Protein AF-A0A261WNM2-F1 (afdb_monomer_lite)

InterPro domains:
  IPR039552 Transposase IS66, C-terminal [PF13817] (32-70)

Organism: NCBI:txid46257

Structure (mmCIF, N/CA/C/O backbone):
data_AF-A0A261WNM2-F1
#
_entry.id   AF-A0A261WNM2-F1
#
loop_
_atom_site.group_PDB
_atom_site.id
_atom_site.type_symbol
_atom_site.label_atom_id
_atom_site.label_alt_id
_atom_site.label_comp_id
_atom_site.label_asym_id
_atom_site.label_entity_id
_atom_site.label_seq_id
_atom_site.pdbx_PDB_ins_code
_atom_site.Cartn_x
_atom_site.Cartn_y
_atom_site.Cartn_z
_atom_site.occupancy
_atom_site.B_iso_or_equiv
_atom_site.auth_seq_id
_atom_site.auth_comp_id
_atom_site.auth_asym_id
_atom_site.auth_atom_id
_atom_site.pdbx_PDB_model_num
ATOM 1 N N . PRO A 1 1 ? 19.906 -14.633 44.572 1.00 38.81 1 PRO A N 1
ATOM 2 C CA . PRO A 1 1 ? 18.594 -14.128 44.084 1.00 38.81 1 PRO A CA 1
ATOM 3 C C . PRO A 1 1 ? 18.648 -13.906 42.555 1.00 38.81 1 PRO A C 1
ATOM 5 O O . PRO A 1 1 ? 19.222 -12.923 42.116 1.00 38.81 1 PRO A O 1
ATOM 8 N N . LYS A 1 2 ? 18.441 -14.933 41.715 1.00 43.44 2 LYS A N 1
ATOM 9 C CA . LYS A 1 2 ? 17.149 -15.451 41.199 1.00 43.44 2 LYS A CA 1
ATOM 10 C C . LYS A 1 2 ? 16.329 -14.383 40.445 1.00 43.44 2 LYS A C 1
ATOM 12 O O . LYS A 1 2 ? 15.655 -13.614 41.106 1.00 43.44 2 LYS A O 1
ATOM 17 N N . GLU A 1 3 ? 16.423 -14.391 39.108 1.00 40.81 3 GLU A N 1
ATOM 18 C CA . GLU A 1 3 ? 15.344 -14.224 38.097 1.00 40.81 3 GLU A CA 1
ATOM 19 C C . GLU A 1 3 ? 16.025 -14.356 36.702 1.00 40.81 3 GLU A C 1
ATOM 21 O O . GLU A 1 3 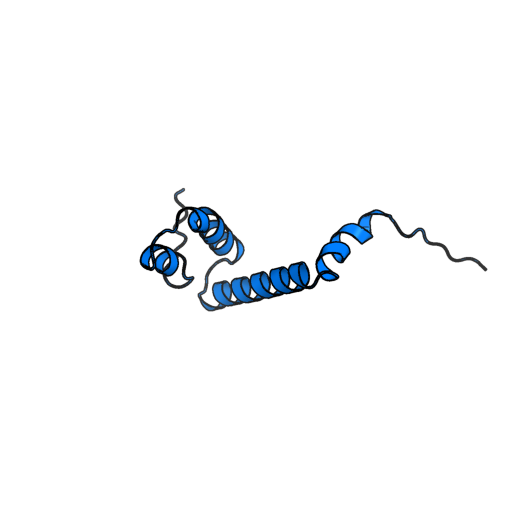? 16.825 -13.512 36.318 1.00 40.81 3 GLU A O 1
ATOM 26 N N . GLN A 1 4 ? 16.068 -15.525 36.047 1.00 46.94 4 GLN A N 1
ATOM 27 C CA . GLN A 1 4 ? 15.116 -15.946 34.996 1.00 46.94 4 GLN A CA 1
ATOM 28 C C . GLN A 1 4 ? 14.734 -14.776 34.067 1.00 46.94 4 GLN A C 1
ATOM 30 O O . GLN A 1 4 ? 14.134 -13.806 34.492 1.00 46.94 4 GLN A O 1
ATOM 35 N N . SER A 1 5 ? 15.049 -14.790 32.775 1.00 43.38 5 SER A N 1
ATOM 36 C CA . SER A 1 5 ? 14.284 -15.589 31.820 1.00 43.38 5 SER A CA 1
ATOM 37 C C . SER A 1 5 ? 14.942 -15.524 30.437 1.00 43.38 5 SER A C 1
ATOM 39 O O . SER A 1 5 ? 15.434 -14.476 30.012 1.00 43.38 5 SER A O 1
ATOM 41 N N . GLY A 1 6 ? 14.979 -16.668 29.753 1.00 49.50 6 GLY A N 1
ATOM 42 C CA . GLY A 1 6 ? 15.587 -16.838 28.440 1.00 49.50 6 GLY A CA 1
ATOM 43 C C . GLY A 1 6 ? 15.010 -15.877 27.405 1.00 49.50 6 GLY A C 1
ATOM 44 O O . GLY A 1 6 ? 13.813 -15.869 27.131 1.00 49.50 6 GLY A O 1
ATOM 45 N N . ARG A 1 7 ? 15.885 -15.084 26.783 1.00 47.28 7 ARG A N 1
ATOM 46 C CA . ARG A 1 7 ? 15.524 -14.280 25.616 1.00 47.28 7 ARG A CA 1
ATOM 47 C C . ARG A 1 7 ? 15.458 -15.218 24.407 1.00 47.28 7 ARG A C 1
ATOM 49 O O . ARG A 1 7 ? 16.490 -15.579 23.841 1.00 47.28 7 ARG A O 1
ATOM 56 N N . SER A 1 8 ? 14.241 -15.644 24.076 1.00 53.06 8 SER A N 1
ATOM 57 C CA . SER A 1 8 ? 13.917 -16.479 22.916 1.00 53.06 8 SER A CA 1
ATOM 58 C C . SER A 1 8 ? 14.537 -15.896 21.632 1.00 53.06 8 SER A C 1
ATOM 60 O O . SER A 1 8 ? 14.431 -14.689 21.396 1.00 53.06 8 SER A O 1
ATOM 62 N N . PRO A 1 9 ? 15.199 -16.698 20.775 1.00 50.75 9 PRO A N 1
ATOM 63 C CA . PRO A 1 9 ? 15.760 -16.219 19.508 1.00 50.75 9 PRO A CA 1
ATOM 64 C C . PRO A 1 9 ? 14.702 -15.747 18.493 1.00 50.75 9 PRO A C 1
ATOM 66 O O . PRO A 1 9 ? 15.064 -15.159 17.474 1.00 50.75 9 PRO A O 1
ATOM 69 N N . SER A 1 10 ? 13.416 -15.992 18.754 1.00 52.59 10 SER A N 1
ATOM 70 C CA . SER A 1 10 ? 12.331 -15.779 17.790 1.00 52.59 10 SER A CA 1
ATOM 71 C C . SER A 1 10 ? 11.787 -14.346 17.757 1.00 52.59 10 SER A C 1
ATOM 73 O O . SER A 1 10 ? 11.298 -13.917 16.716 1.00 52.59 10 SER A O 1
ATOM 75 N N . ASP A 1 11 ? 11.964 -13.557 18.821 1.00 50.09 11 ASP A N 1
ATOM 76 C CA . ASP A 1 11 ? 11.482 -12.165 18.893 1.00 50.09 11 ASP A CA 1
ATOM 77 C C . ASP A 1 11 ? 12.400 -11.151 18.186 1.00 50.09 11 ASP A C 1
ATOM 79 O O .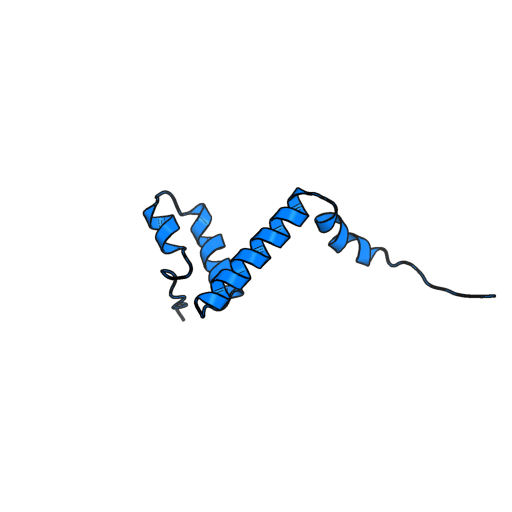 ASP A 1 11 ? 12.057 -9.980 18.024 1.00 50.09 11 ASP A O 1
ATOM 83 N N . ARG A 1 12 ? 13.574 -11.585 17.703 1.00 52.38 12 ARG A N 1
ATOM 84 C CA . ARG A 1 12 ? 14.524 -10.703 16.998 1.00 52.38 12 ARG A CA 1
ATOM 85 C C . ARG A 1 12 ? 14.212 -10.507 15.517 1.00 52.38 12 ARG A C 1
ATOM 87 O O . ARG A 1 12 ? 14.778 -9.610 14.904 1.00 52.38 12 ARG A O 1
ATOM 94 N N . LYS A 1 13 ? 13.349 -11.334 14.918 1.00 47.12 13 LYS A N 1
ATOM 95 C CA . LYS A 1 13 ? 13.093 -11.285 13.467 1.00 47.12 13 LYS A CA 1
ATOM 96 C C . LYS A 1 13 ? 12.100 -10.202 13.047 1.00 47.12 13 LYS A C 1
ATOM 98 O O . LYS A 1 13 ? 12.233 -9.690 11.944 1.00 47.12 13 LYS A O 1
ATOM 103 N N . ALA A 1 14 ? 11.165 -9.810 13.913 1.00 50.09 14 ALA A N 1
ATOM 104 C CA . ALA A 1 14 ? 10.233 -8.721 13.609 1.00 50.09 14 ALA A CA 1
ATOM 105 C C . ALA A 1 14 ? 10.907 -7.337 13.706 1.00 50.09 14 ALA A C 1
ATOM 107 O O . ALA A 1 14 ? 10.645 -6.459 12.890 1.00 50.09 14 ALA A O 1
ATOM 108 N N . TRP A 1 15 ? 11.839 -7.164 14.650 1.00 49.16 15 TRP A N 1
ATOM 109 C CA . TRP A 1 15 ? 12.554 -5.898 14.867 1.00 49.16 15 TRP A CA 1
ATOM 110 C C . TRP A 1 15 ? 13.648 -5.606 13.836 1.00 49.16 15 TRP A C 1
ATOM 112 O O . TRP A 1 15 ? 13.967 -4.444 13.604 1.00 49.16 15 TRP A O 1
ATOM 122 N N . LEU A 1 16 ? 14.194 -6.631 13.177 1.00 50.81 16 LEU A N 1
ATOM 123 C CA . LEU A 1 16 ? 15.216 -6.454 12.137 1.00 50.81 16 LEU A CA 1
ATOM 124 C C . LEU A 1 16 ? 14.711 -5.648 10.926 1.00 50.81 16 LEU A C 1
ATOM 126 O O . LEU A 1 16 ? 15.515 -5.034 10.231 1.00 50.81 16 LEU A O 1
ATOM 130 N N . PHE A 1 17 ? 13.395 -5.597 10.694 1.00 49.09 17 PHE A N 1
ATOM 131 C CA . PHE A 1 17 ? 12.807 -4.736 9.664 1.00 49.09 17 PHE A CA 1
ATOM 132 C C . PHE A 1 17 ? 12.548 -3.307 10.159 1.00 49.09 17 PHE A C 1
ATOM 134 O O . PHE A 1 17 ? 12.669 -2.374 9.371 1.00 49.09 17 PHE A O 1
ATOM 141 N N . SER A 1 18 ? 12.275 -3.112 11.451 1.00 48.16 18 SER A N 1
ATOM 142 C CA . SER A 1 18 ? 12.056 -1.781 12.037 1.00 48.16 18 SER A CA 1
ATOM 143 C C . SER A 1 18 ? 13.341 -0.970 12.243 1.00 48.16 18 SER A C 1
ATOM 145 O O . SER A 1 18 ? 13.262 0.250 12.331 1.00 48.16 18 SER A O 1
ATOM 147 N N . ASP A 1 19 ? 14.511 -1.615 12.300 1.00 49.91 19 ASP A N 1
ATOM 148 C CA . ASP A 1 19 ? 15.807 -0.946 12.522 1.00 49.91 19 ASP A CA 1
ATOM 149 C C . ASP A 1 19 ? 16.482 -0.461 11.224 1.00 49.91 19 ASP A C 1
ATOM 151 O O . ASP A 1 19 ? 17.450 0.296 11.241 1.00 49.91 19 ASP A O 1
ATOM 155 N N . THR A 1 20 ? 15.957 -0.859 10.059 1.00 59.09 20 THR A N 1
ATOM 156 C CA . THR A 1 20 ? 16.434 -0.330 8.777 1.00 59.09 20 THR A CA 1
ATOM 157 C C . THR A 1 20 ? 15.533 0.821 8.329 1.00 59.09 20 THR A C 1
ATOM 159 O O . THR A 1 20 ? 14.310 0.660 8.316 1.00 59.09 20 THR A O 1
ATOM 162 N N . PRO A 1 21 ? 16.086 1.965 7.878 1.00 64.94 21 PRO A N 1
ATOM 163 C CA . PRO A 1 21 ? 15.271 3.085 7.407 1.00 64.94 21 PRO A CA 1
ATOM 164 C C . PRO A 1 21 ? 14.312 2.659 6.288 1.00 64.94 21 PRO A C 1
ATOM 166 O O . PRO A 1 21 ? 13.180 3.119 6.244 1.00 64.94 21 PRO A O 1
ATOM 169 N N . LYS A 1 22 ? 14.704 1.689 5.450 1.00 63.38 22 LYS A N 1
ATOM 170 C CA . LYS A 1 22 ? 13.842 1.121 4.402 1.00 63.38 22 LYS A CA 1
ATOM 171 C C . LYS A 1 22 ? 12.612 0.389 4.951 1.00 63.38 22 LYS A C 1
ATOM 173 O O . LYS A 1 22 ? 11.528 0.561 4.402 1.00 63.38 22 LYS A O 1
ATOM 178 N N . GLY A 1 23 ? 12.752 -0.414 6.007 1.00 66.81 23 GLY A N 1
ATOM 179 C CA . GLY A 1 23 ? 11.623 -1.146 6.592 1.00 66.81 23 GLY A CA 1
ATOM 180 C C . GLY A 1 23 ? 10.722 -0.268 7.466 1.00 66.81 23 GLY A C 1
ATOM 181 O O . GLY A 1 23 ? 9.499 -0.424 7.430 1.00 66.81 23 GLY A O 1
ATOM 182 N N . ALA A 1 24 ? 11.291 0.732 8.149 1.00 74.88 24 ALA A N 1
ATOM 183 C CA . ALA A 1 24 ? 10.517 1.780 8.814 1.00 74.88 24 ALA A CA 1
ATOM 184 C C . ALA A 1 24 ? 9.697 2.599 7.801 1.00 74.88 24 ALA A C 1
ATOM 186 O O . ALA A 1 24 ? 8.499 2.808 7.998 1.00 74.88 24 ALA A O 1
ATOM 187 N N . THR A 1 25 ? 10.304 2.986 6.670 1.00 73.00 25 THR A N 1
ATOM 188 C CA . THR A 1 25 ? 9.594 3.664 5.578 1.00 73.00 25 THR A CA 1
ATOM 189 C C . THR A 1 25 ? 8.497 2.781 4.994 1.00 73.00 25 THR A C 1
ATOM 191 O O . THR A 1 25 ? 7.369 3.243 4.885 1.00 73.00 25 THR A O 1
ATOM 194 N N . ALA A 1 26 ? 8.771 1.514 4.671 1.00 75.94 26 ALA A N 1
ATOM 195 C CA . ALA A 1 26 ? 7.756 0.605 4.132 1.00 75.94 26 ALA A CA 1
ATOM 196 C C . ALA A 1 26 ? 6.557 0.441 5.082 1.00 75.94 26 ALA A C 1
ATOM 198 O O . ALA A 1 26 ? 5.410 0.494 4.645 1.00 75.94 26 ALA A O 1
ATOM 199 N N . SER A 1 27 ? 6.816 0.318 6.386 1.00 78.50 27 SER A N 1
ATOM 200 C CA . SER A 1 27 ? 5.761 0.227 7.399 1.00 78.50 27 SER A CA 1
ATOM 201 C C . SER A 1 27 ? 4.912 1.499 7.431 1.00 78.50 27 SER A C 1
ATOM 203 O O . SER A 1 27 ? 3.688 1.415 7.377 1.00 78.50 27 SER A O 1
ATOM 205 N N . ALA A 1 28 ? 5.544 2.677 7.446 1.00 84.50 28 ALA A N 1
ATOM 206 C CA . ALA A 1 28 ? 4.836 3.956 7.411 1.00 84.50 28 ALA A CA 1
ATOM 207 C C . ALA A 1 28 ? 3.978 4.112 6.143 1.00 84.50 28 ALA A C 1
ATOM 209 O O . ALA A 1 28 ? 2.830 4.536 6.235 1.00 84.50 28 ALA A O 1
ATOM 210 N N . GLN A 1 29 ? 4.497 3.701 4.981 1.00 83.12 29 GLN A N 1
ATOM 211 C CA . GLN A 1 29 ? 3.756 3.724 3.716 1.00 83.12 29 GLN A CA 1
ATOM 212 C C . GLN A 1 29 ? 2.524 2.812 3.767 1.00 83.12 29 GLN A C 1
ATOM 214 O O . GLN A 1 29 ? 1.434 3.242 3.398 1.00 83.12 29 GLN A O 1
ATOM 219 N N . ILE A 1 30 ? 2.658 1.583 4.284 1.00 85.00 30 ILE A N 1
ATOM 220 C CA . ILE A 1 30 ? 1.518 0.669 4.450 1.00 85.00 30 ILE A CA 1
ATOM 221 C C . ILE A 1 30 ? 0.475 1.274 5.395 1.00 85.00 30 ILE A C 1
ATOM 223 O O . ILE A 1 30 ? -0.708 1.247 5.072 1.00 85.00 30 ILE A O 1
ATOM 227 N N . TYR A 1 31 ? 0.885 1.866 6.523 1.00 85.75 31 TYR A N 1
ATOM 228 C CA . TYR A 1 31 ? -0.049 2.541 7.431 1.00 85.75 31 TYR A CA 1
ATOM 229 C C . TYR A 1 31 ? -0.801 3.687 6.741 1.00 85.75 31 TYR A C 1
ATOM 231 O O . TYR A 1 31 ? -2.023 3.760 6.854 1.00 85.75 31 TYR A O 1
ATOM 239 N N . SER A 1 32 ? -0.112 4.541 5.979 1.00 87.12 32 SER A N 1
ATOM 240 C CA . SER A 1 32 ? -0.756 5.615 5.211 1.00 87.12 32 SER A CA 1
ATOM 241 C C . SER A 1 32 ? -1.755 5.081 4.178 1.00 87.12 32 SER A C 1
ATOM 243 O O . SER A 1 32 ? -2.851 5.626 4.041 1.00 87.12 32 SER A O 1
ATOM 245 N N . LEU A 1 33 ? -1.419 3.991 3.484 1.00 85.38 33 LEU A N 1
ATOM 246 C CA . LEU A 1 33 ? -2.305 3.338 2.516 1.00 85.38 33 LEU A CA 1
ATOM 247 C C . LEU A 1 33 ? -3.542 2.735 3.196 1.00 85.38 33 LEU A C 1
ATOM 249 O O . LEU A 1 33 ? -4.659 2.923 2.719 1.00 85.38 33 LEU A O 1
ATOM 253 N N . VAL A 1 34 ? -3.361 2.071 4.340 1.00 86.88 34 VAL A N 1
ATOM 254 C CA . VAL A 1 34 ? -4.462 1.511 5.135 1.00 86.88 34 VAL A CA 1
ATOM 255 C C . VAL A 1 34 ? -5.433 2.601 5.580 1.00 86.88 34 VAL A C 1
ATOM 257 O O . VAL A 1 34 ? -6.642 2.438 5.431 1.00 86.88 34 VAL A O 1
ATOM 260 N N . GLU A 1 35 ? -4.924 3.717 6.102 1.00 88.50 35 GLU A N 1
ATOM 261 C CA . GLU A 1 35 ? -5.769 4.841 6.511 1.00 88.50 35 GLU A CA 1
ATOM 262 C C . GLU A 1 35 ? -6.496 5.456 5.310 1.00 88.50 35 GLU A C 1
ATOM 264 O O . GLU A 1 35 ? -7.691 5.728 5.393 1.00 88.50 35 GLU A O 1
ATOM 269 N N . THR A 1 36 ? -5.825 5.581 4.161 1.00 85.44 36 THR A N 1
ATOM 270 C CA . THR A 1 36 ? -6.456 6.063 2.922 1.00 85.44 36 THR A CA 1
ATOM 271 C C . THR A 1 36 ? -7.614 5.156 2.497 1.00 85.44 36 THR A C 1
ATOM 273 O O . THR A 1 36 ? -8.691 5.657 2.178 1.00 85.44 36 THR A O 1
ATOM 276 N N . ALA A 1 37 ? -7.447 3.832 2.545 1.00 85.19 37 ALA A N 1
ATOM 277 C CA . ALA A 1 37 ? -8.522 2.889 2.236 1.00 85.19 37 ALA A CA 1
ATOM 278 C C . ALA A 1 37 ? -9.718 3.056 3.184 1.00 85.19 37 ALA A C 1
ATOM 280 O O . ALA A 1 37 ? -10.851 3.211 2.729 1.00 85.19 37 ALA A O 1
ATOM 281 N N . LYS A 1 38 ? -9.469 3.130 4.498 1.00 84.31 38 LYS A N 1
ATOM 282 C CA . LYS A 1 38 ? -10.531 3.341 5.495 1.00 84.31 38 LYS A CA 1
ATOM 283 C C . LYS A 1 38 ? -11.284 4.650 5.273 1.00 84.31 38 LYS A C 1
ATOM 285 O O . LYS A 1 38 ? -12.508 4.660 5.360 1.00 84.31 38 LYS A O 1
ATOM 290 N N . LEU A 1 39 ? -10.572 5.737 4.968 1.00 86.81 39 LEU A N 1
ATOM 291 C CA . LEU A 1 39 ? -11.174 7.045 4.684 1.00 86.81 39 LEU A CA 1
ATOM 292 C C . LEU A 1 39 ? -12.079 7.017 3.446 1.00 86.81 39 LEU A C 1
ATOM 294 O O . LEU A 1 39 ? -13.050 7.765 3.387 1.00 86.81 39 LEU A O 1
ATOM 298 N N . ASN A 1 40 ? -11.795 6.130 2.492 1.00 83.38 40 ASN A N 1
ATOM 299 C CA . ASN A 1 40 ? -12.625 5.899 1.309 1.00 83.38 40 ASN A CA 1
ATOM 300 C C . ASN A 1 40 ? -13.696 4.806 1.529 1.00 83.38 40 ASN A C 1
ATOM 302 O O . ASN A 1 40 ? -14.376 4.420 0.583 1.00 83.38 40 ASN A O 1
ATOM 306 N N . GLY A 1 41 ? -13.862 4.290 2.756 1.00 83.19 41 GLY A N 1
ATOM 307 C CA . GLY A 1 41 ? -14.835 3.237 3.077 1.00 83.19 41 GLY A CA 1
ATOM 308 C C . GLY A 1 41 ? -14.472 1.848 2.536 1.00 83.19 41 GLY A C 1
ATOM 309 O O . GLY A 1 41 ? -15.325 0.966 2.474 1.00 83.19 41 GLY A O 1
ATOM 310 N N . GLN A 1 42 ? -13.216 1.653 2.138 1.00 81.88 42 GLN A N 1
ATOM 311 C CA . GLN A 1 42 ? -12.696 0.426 1.543 1.00 81.88 42 GLN A CA 1
ATOM 312 C C . GLN A 1 42 ? -12.092 -0.495 2.604 1.00 81.88 42 GLN A C 1
ATOM 314 O O . GLN A 1 42 ? -11.495 -0.038 3.582 1.00 81.88 42 GLN A O 1
ATOM 319 N N . GLU A 1 43 ? -12.189 -1.808 2.385 1.00 85.12 43 GLU A N 1
ATOM 320 C CA . GLU A 1 43 ? -11.488 -2.791 3.212 1.00 85.12 43 GLU A CA 1
ATOM 321 C C . GLU A 1 43 ? -9.982 -2.740 2.881 1.00 85.12 43 GLU A C 1
ATOM 323 O O . GLU A 1 43 ? -9.600 -3.051 1.745 1.00 85.12 43 GLU A O 1
ATOM 328 N N . PRO A 1 44 ? -9.111 -2.331 3.827 1.00 84.94 44 PRO A N 1
ATOM 329 C CA . PRO A 1 44 ? -7.713 -2.030 3.532 1.00 84.94 44 PRO A CA 1
ATOM 330 C C . PRO A 1 44 ? -6.941 -3.193 2.927 1.00 84.94 44 PRO A C 1
ATOM 332 O O . PRO A 1 44 ? -6.167 -2.991 1.996 1.00 84.94 44 PRO A O 1
ATOM 335 N N . TYR A 1 45 ? -7.138 -4.405 3.442 1.00 83.69 45 TYR A N 1
ATOM 336 C CA . TYR A 1 45 ? -6.409 -5.586 3.003 1.00 83.69 45 TYR A CA 1
ATOM 337 C C . TYR A 1 45 ? -6.798 -5.982 1.575 1.00 83.69 45 TYR A C 1
ATOM 339 O O . TYR A 1 45 ? -5.929 -6.283 0.758 1.00 83.69 45 TYR A O 1
ATOM 347 N N . THR A 1 46 ? -8.088 -5.933 1.247 1.00 83.62 46 THR A N 1
ATOM 348 C CA . THR A 1 46 ? -8.604 -6.221 -0.093 1.00 83.62 46 THR A CA 1
ATOM 349 C C . THR A 1 46 ? -8.132 -5.194 -1.111 1.00 83.62 46 THR A C 1
ATOM 351 O O . THR A 1 46 ? -7.652 -5.591 -2.173 1.00 83.62 46 THR A O 1
ATOM 354 N N . TRP A 1 47 ? -8.192 -3.902 -0.780 1.00 85.12 47 TRP A N 1
ATOM 355 C CA . TRP A 1 47 ? -7.687 -2.856 -1.667 1.00 85.12 47 TRP A CA 1
ATOM 356 C C . TRP A 1 47 ? -6.169 -2.964 -1.870 1.00 85.12 47 TRP A C 1
ATOM 358 O O . TRP A 1 47 ? -5.710 -3.009 -3.007 1.00 85.12 47 TRP A O 1
ATOM 368 N N . LEU A 1 48 ? -5.384 -3.116 -0.796 1.00 85.25 48 LEU A N 1
ATOM 369 C CA . LEU A 1 48 ? -3.928 -3.289 -0.892 1.00 85.25 48 LEU A CA 1
ATOM 370 C C . LEU A 1 48 ? -3.540 -4.501 -1.740 1.00 85.25 48 LEU A C 1
ATOM 372 O O . LEU A 1 48 ? -2.631 -4.397 -2.560 1.00 85.25 48 LEU A O 1
ATOM 376 N N . ARG A 1 49 ? -4.224 -5.639 -1.571 1.00 85.44 49 ARG A N 1
ATOM 377 C CA . ARG A 1 49 ? -3.974 -6.834 -2.386 1.00 85.44 49 ARG A CA 1
ATOM 378 C C . ARG A 1 49 ? -4.226 -6.546 -3.864 1.00 85.44 49 ARG A C 1
ATOM 380 O O . ARG A 1 49 ? -3.361 -6.822 -4.684 1.00 85.44 49 ARG A O 1
ATOM 387 N N . HIS A 1 50 ? -5.364 -5.930 -4.175 1.00 83.81 50 HIS A N 1
ATOM 388 C CA . HIS A 1 50 ? -5.738 -5.574 -5.541 1.00 83.81 50 HIS A CA 1
ATOM 389 C C . HIS A 1 50 ? -4.724 -4.626 -6.194 1.00 83.81 50 HIS A C 1
ATOM 391 O O . HIS A 1 50 ? -4.313 -4.842 -7.334 1.00 83.81 50 HIS A O 1
ATOM 397 N N . VAL A 1 51 ? -4.281 -3.604 -5.454 1.00 84.75 51 VAL A N 1
ATOM 398 C CA . VAL A 1 51 ? -3.254 -2.666 -5.914 1.00 84.75 51 VAL A CA 1
ATOM 399 C C . VAL A 1 51 ? -1.944 -3.395 -6.169 1.00 84.75 51 VAL A C 1
ATOM 401 O O . VAL A 1 51 ? -1.406 -3.264 -7.257 1.00 84.75 51 VAL A O 1
ATOM 404 N N . LEU A 1 52 ? -1.442 -4.191 -5.221 1.00 84.75 52 LEU A N 1
ATOM 405 C CA . LEU A 1 52 ? -0.161 -4.895 -5.362 1.00 84.75 52 LEU A CA 1
ATOM 406 C C . LEU A 1 52 ? -0.169 -5.950 -6.478 1.00 84.75 52 LEU A C 1
ATOM 408 O O . LEU A 1 52 ? 0.858 -6.145 -7.125 1.00 84.75 52 LEU A O 1
ATOM 412 N N . GLU A 1 53 ? -1.305 -6.605 -6.722 1.00 86.38 53 GLU A N 1
ATOM 413 C CA . GLU A 1 53 ? -1.479 -7.552 -7.829 1.00 86.38 53 GLU A CA 1
ATOM 414 C C . GLU A 1 53 ? -1.463 -6.852 -9.189 1.00 86.38 53 GLU A C 1
ATOM 416 O O . GLU A 1 53 ? -0.887 -7.379 -10.136 1.00 86.38 53 GLU A O 1
ATOM 421 N N . ARG A 1 54 ? -2.060 -5.659 -9.298 1.00 82.81 54 ARG A N 1
ATOM 422 C CA . ARG A 1 54 ? -2.163 -4.914 -10.562 1.00 82.81 54 ARG A CA 1
ATOM 423 C C . ARG A 1 54 ? -1.025 -3.929 -10.810 1.00 82.81 54 ARG A C 1
ATOM 425 O O . ARG A 1 54 ? -0.768 -3.600 -11.962 1.00 82.81 54 ARG A O 1
ATOM 432 N N . LEU A 1 55 ? -0.305 -3.506 -9.773 1.00 84.12 55 LEU A N 1
ATOM 433 C CA . LEU A 1 55 ? 0.852 -2.614 -9.865 1.00 84.12 55 LEU A CA 1
ATOM 434 C C . LEU A 1 55 ? 1.901 -3.062 -10.902 1.00 84.12 55 LEU A C 1
ATOM 436 O O . LEU A 1 55 ? 2.345 -2.208 -11.663 1.00 84.12 55 LEU A O 1
ATOM 440 N N . PRO A 1 56 ? 2.305 -4.351 -10.987 1.00 85.50 56 PRO A N 1
ATOM 441 C CA . PRO A 1 56 ? 3.262 -4.791 -12.006 1.00 85.50 56 PRO A CA 1
ATOM 442 C C . PRO A 1 56 ? 2.677 -4.823 -13.426 1.00 85.50 56 PRO A C 1
ATOM 444 O O . PRO A 1 56 ? 3.437 -4.905 -14.388 1.00 85.50 56 PRO A O 1
ATOM 447 N N . HIS A 1 57 ? 1.350 -4.785 -13.564 1.00 83.38 57 HIS A N 1
ATOM 448 C CA . HIS A 1 57 ? 0.654 -4.745 -14.850 1.00 83.38 57 HIS A CA 1
ATOM 449 C C . HIS A 1 57 ? 0.311 -3.319 -15.297 1.00 83.38 57 HIS A C 1
ATOM 451 O O . HIS A 1 57 ? 0.048 -3.114 -16.479 1.00 83.38 57 HIS A O 1
ATOM 457 N N . ALA A 1 58 ? 0.328 -2.348 -14.380 1.00 84.12 58 ALA A N 1
ATOM 458 C CA . ALA A 1 58 ? 0.096 -0.945 -14.682 1.00 84.12 58 ALA A CA 1
ATOM 459 C C . ALA A 1 58 ? 1.264 -0.376 -15.499 1.00 84.12 58 ALA A C 1
ATOM 461 O O . ALA A 1 58 ? 2.407 -0.351 -15.036 1.00 84.12 58 ALA A O 1
ATOM 462 N N . ALA A 1 59 ? 0.969 0.074 -16.718 1.00 82.38 59 ALA A N 1
ATOM 463 C CA . ALA A 1 59 ? 1.950 0.641 -17.645 1.00 82.38 5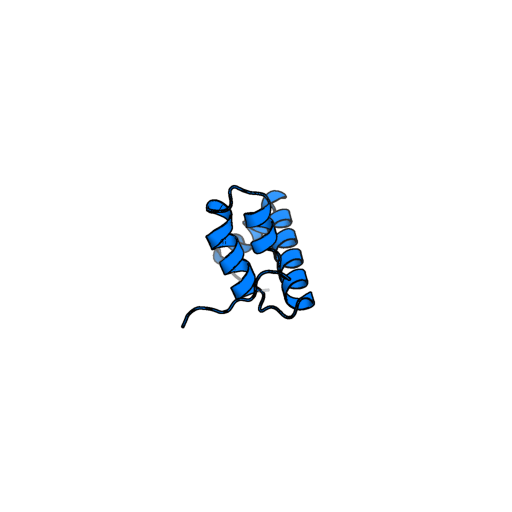9 ALA A CA 1
ATOM 464 C C . ALA A 1 59 ? 1.620 2.091 -18.034 1.00 82.38 59 ALA A C 1
ATOM 466 O O . ALA A 1 59 ? 2.498 2.811 -18.513 1.00 82.38 59 ALA A O 1
ATOM 467 N N . SER A 1 60 ? 0.379 2.527 -17.805 1.00 86.81 60 SER A N 1
ATOM 468 C CA . SER A 1 60 ? -0.126 3.854 -18.160 1.00 86.81 60 SER A CA 1
ATOM 469 C C . SER A 1 60 ? -0.635 4.616 -16.938 1.00 86.81 60 SER A C 1
ATOM 471 O O . SER A 1 60 ? -1.011 4.022 -15.931 1.00 86.81 60 SER A O 1
ATOM 473 N N . VAL A 1 61 ? -0.687 5.950 -17.030 1.00 82.31 61 VAL A N 1
ATOM 474 C CA . VAL A 1 61 ? -1.222 6.819 -15.959 1.00 82.31 61 VAL A CA 1
ATOM 475 C C . VAL A 1 61 ? -2.646 6.411 -15.574 1.00 82.31 61 VAL A C 1
ATOM 477 O O . VAL A 1 61 ? -2.949 6.311 -14.390 1.00 82.31 61 VAL A O 1
ATOM 480 N N . GLU A 1 62 ? -3.473 6.079 -16.565 1.00 82.06 62 GLU A N 1
ATOM 481 C CA . GLU A 1 62 ? -4.847 5.603 -16.373 1.00 82.06 62 GLU A CA 1
ATOM 482 C C . GLU A 1 62 ? -4.911 4.300 -15.557 1.00 82.06 62 GLU A C 1
ATOM 484 O O . GLU A 1 62 ? -5.801 4.140 -14.722 1.00 82.06 62 GLU A O 1
ATOM 489 N N . ASP A 1 63 ? -3.938 3.393 -15.728 1.00 80.38 63 ASP A N 1
ATOM 490 C CA . ASP A 1 63 ? -3.865 2.161 -14.936 1.00 80.38 63 ASP A CA 1
ATOM 491 C C . ASP A 1 63 ? -3.616 2.491 -13.464 1.00 80.38 63 ASP A C 1
ATOM 493 O O . ASP A 1 63 ? -4.267 1.930 -12.589 1.00 80.38 63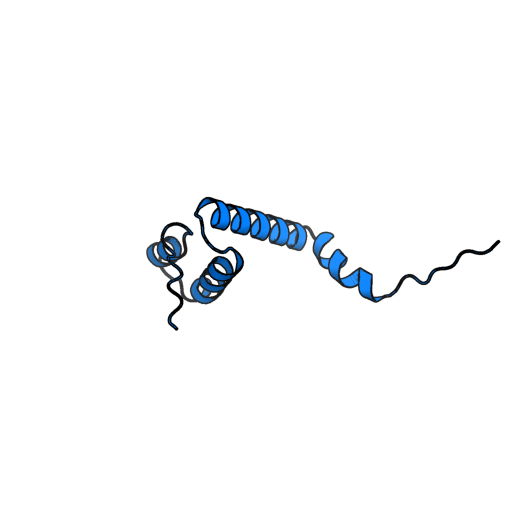 ASP A O 1
ATOM 497 N N . TYR A 1 64 ? -2.712 3.433 -13.176 1.00 80.19 64 TYR A N 1
ATOM 498 C CA . TYR A 1 64 ? -2.455 3.878 -11.805 1.00 80.19 64 TYR A CA 1
ATOM 499 C C . TYR A 1 64 ? -3.660 4.603 -11.206 1.00 80.19 64 TYR A C 1
ATOM 501 O O . TYR A 1 64 ? -3.977 4.382 -10.038 1.00 80.19 64 TYR A O 1
ATOM 509 N N . GLU A 1 65 ? -4.359 5.427 -11.990 1.00 83.19 65 GLU A N 1
ATOM 510 C CA . GLU A 1 65 ? -5.591 6.087 -11.553 1.00 83.19 65 GLU A CA 1
ATOM 511 C C . GLU A 1 65 ? -6.708 5.088 -11.243 1.00 83.19 65 GLU A C 1
ATOM 513 O O . GLU A 1 65 ? -7.468 5.296 -10.295 1.00 83.19 65 GLU A O 1
ATOM 518 N N . ALA A 1 66 ? -6.787 3.975 -11.975 1.00 79.31 66 ALA A N 1
ATOM 519 C CA . ALA A 1 66 ? -7.718 2.890 -11.681 1.00 79.31 66 ALA A CA 1
ATOM 520 C C . ALA A 1 66 ? -7.397 2.169 -10.357 1.00 79.31 66 ALA A C 1
ATOM 522 O O . ALA A 1 66 ? -8.296 1.611 -9.729 1.00 79.31 66 ALA A O 1
ATOM 523 N N . LEU A 1 67 ? -6.139 2.206 -9.899 1.00 79.00 67 LEU A N 1
ATOM 524 C CA . LEU A 1 67 ? -5.706 1.633 -8.616 1.00 79.00 67 LEU A CA 1
ATOM 525 C C . LEU A 1 67 ? -5.973 2.546 -7.412 1.00 79.00 67 LEU A C 1
ATOM 527 O O . LEU A 1 67 ? -5.809 2.119 -6.265 1.00 79.00 67 LEU A O 1
ATOM 531 N N . LEU A 1 68 ? -6.402 3.790 -7.639 1.00 81.19 68 LEU A N 1
ATOM 532 C CA . LEU A 1 68 ? -6.692 4.726 -6.559 1.00 81.19 68 LEU A CA 1
ATOM 533 C C . LEU A 1 68 ? -7.928 4.278 -5.761 1.00 81.19 68 LEU A C 1
ATOM 535 O O . LEU A 1 68 ? -8.867 3.712 -6.323 1.00 81.19 68 LEU A O 1
ATOM 539 N N . PRO A 1 69 ? -7.964 4.534 -4.444 1.00 71.44 69 PRO A N 1
ATOM 540 C CA . PRO A 1 69 ? -8.964 3.951 -3.548 1.00 71.44 69 PRO A CA 1
ATOM 541 C C . PRO A 1 69 ? -10.398 4.431 -3.806 1.00 71.44 69 PRO A C 1
ATOM 543 O O . PRO A 1 69 ? -11.339 3.777 -3.370 1.00 71.44 69 PRO A O 1
ATOM 546 N N . TRP A 1 70 ? -10.576 5.536 -4.532 1.00 76.31 70 TRP A N 1
ATOM 547 C CA . TRP A 1 70 ? -11.883 6.035 -4.977 1.00 76.31 70 TRP A CA 1
ATOM 548 C C . TRP A 1 70 ? -12.345 5.458 -6.325 1.00 76.31 70 TRP A C 1
ATOM 550 O O . TRP A 1 70 ? -13.535 5.503 -6.619 1.00 76.31 70 TRP A O 1
ATOM 560 N N . ASN A 1 71 ? -11.429 4.911 -7.131 1.00 74.19 71 ASN A N 1
ATOM 561 C CA . ASN A 1 71 ? -11.733 4.258 -8.412 1.00 74.19 71 ASN A CA 1
ATOM 562 C C . ASN A 1 71 ? -11.766 2.729 -8.291 1.00 74.19 71 ASN A C 1
ATOM 564 O O . ASN A 1 71 ? 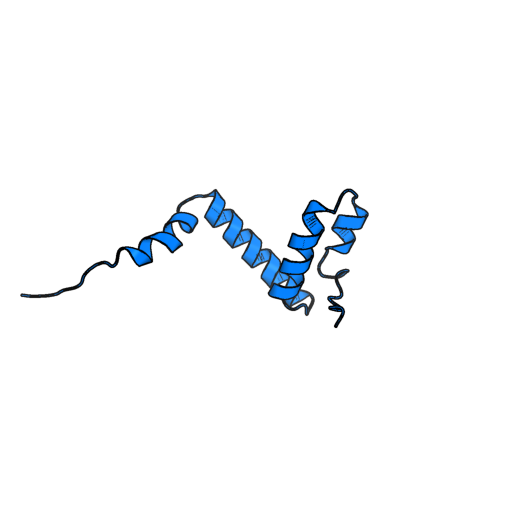-12.444 2.050 -9.062 1.00 74.19 71 ASN A O 1
ATOM 568 N N . CYS A 1 72 ? -11.075 2.175 -7.297 1.00 65.75 72 CYS A N 1
ATOM 569 C CA . CYS A 1 72 ? -11.176 0.773 -6.933 1.00 65.75 72 CYS A CA 1
ATOM 570 C C . CYS A 1 72 ? -12.509 0.513 -6.225 1.00 65.75 72 CYS A C 1
ATOM 572 O O . CYS A 1 72 ? -12.634 0.691 -5.018 1.00 65.75 72 CYS A O 1
ATOM 574 N N . SER A 1 73 ? -13.502 0.024 -6.960 1.00 63.78 73 SER A N 1
ATOM 575 C CA . SER A 1 73 ? -14.576 -0.767 -6.358 1.00 63.78 73 SER A CA 1
ATOM 576 C C . SER A 1 73 ? -14.094 -2.215 -6.335 1.00 63.78 73 SER A C 1
ATOM 578 O O . SER A 1 73 ? -14.003 -2.815 -7.406 1.00 63.78 73 SER A O 1
ATOM 580 N N . PRO A 1 74 ? -13.734 -2.804 -5.179 1.00 57.31 74 PRO A N 1
ATOM 581 C CA . PRO A 1 74 ? -13.427 -4.217 -5.085 1.00 57.31 74 PRO A CA 1
ATOM 582 C C . PRO A 1 74 ? -14.752 -4.974 -5.176 1.00 57.31 74 PRO A C 1
ATOM 584 O O . PRO A 1 74 ? -15.196 -5.614 -4.226 1.00 57.31 74 PRO A O 1
ATOM 587 N N . GLU A 1 75 ? -15.405 -4.910 -6.335 1.00 52.59 75 GLU A N 1
ATOM 588 C CA . GLU A 1 75 ? -16.263 -5.996 -6.768 1.00 52.59 75 GLU A CA 1
ATOM 589 C C . GLU A 1 75 ? -15.326 -7.169 -7.033 1.00 52.59 75 GLU A C 1
ATOM 591 O O . GLU A 1 75 ? -14.777 -7.364 -8.115 1.00 52.59 75 GLU A O 1
ATOM 596 N N . MET A 1 76 ? -15.047 -7.893 -5.954 1.00 48.41 76 MET A N 1
ATOM 597 C CA . MET A 1 76 ? -14.395 -9.184 -5.997 1.00 48.41 76 MET A CA 1
ATOM 598 C C . MET A 1 76 ? -15.283 -10.074 -6.878 1.00 48.41 76 MET A C 1
ATOM 600 O O . MET A 1 76 ? -16.444 -10.291 -6.511 1.00 48.41 76 MET A O 1
ATOM 604 N N . PRO A 1 77 ? -14.808 -10.563 -8.040 1.00 47.62 77 PRO A N 1
ATOM 605 C CA . PRO A 1 77 ? -15.558 -11.572 -8.767 1.00 47.62 77 PRO A CA 1
ATOM 606 C C . PRO A 1 77 ? -15.689 -12.774 -7.828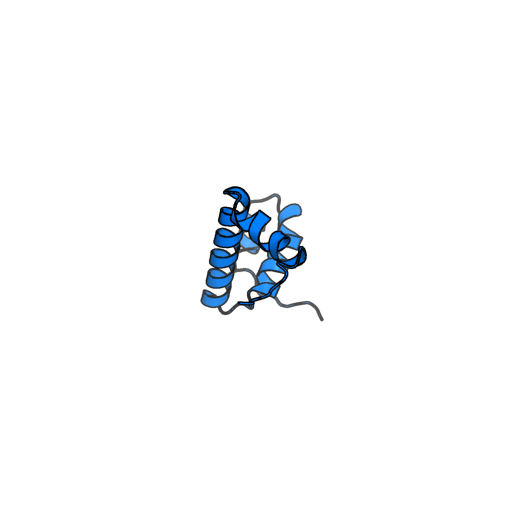 1.00 47.62 77 PRO A C 1
ATOM 608 O O . PRO A 1 77 ? -14.686 -13.216 -7.263 1.00 47.62 77 PRO A O 1
ATOM 611 N N . ARG A 1 78 ? -16.925 -13.224 -7.591 1.00 38.59 78 ARG A N 1
ATOM 612 C CA . ARG A 1 78 ? -17.198 -14.460 -6.847 1.00 38.59 78 ARG A CA 1
ATOM 613 C C . ARG A 1 78 ? -16.637 -15.676 -7.571 1.00 38.59 78 ARG A C 1
ATOM 615 O O . ARG A 1 78 ? -16.676 -15.672 -8.821 1.00 38.59 78 ARG A O 1
#

Foldseek 3Di:
DDDDDDPDPPVVPVCVLVPDPVSVVVVVVLVVQQVQLVVLVHRSVLLVVVCVVCVVVDDDPVSVVCSHNNNDPPPPPD

Sequence (78 aa):
PKEQSGRSPSDRKAWLFSDTPKGATASAQIYSLVETAKLNGQEPYTWLRHVLERLPHAASVEDYEALLPWNCSPEMPR

Secondary structure (DSSP, 8-state):
--------GGGHHHHHHHTSHHHHHHHHHHHHHHHHHHHTT--HHHHHHHHHHHTTT--SHHHHHHTSTTT-------

pLDDT: mean 70.67, std 16.22, range [38.59, 88.5]

Radius of gyration: 18.69 Å; chains: 1; bounding box: 36×24×62 Å